Protein AF-A0A7W8JU38-F1 (afdb_monomer_lite)

pLDDT: mean 94.67, std 5.06, range [76.38, 98.62]

Structure (mmCIF, N/CA/C/O backbone):
data_AF-A0A7W8JU38-F1
#
_entry.id   AF-A0A7W8JU38-F1
#
loop_
_atom_site.group_PDB
_atom_site.id
_atom_site.type_symbol
_atom_site.label_atom_id
_atom_site.label_alt_id
_atom_site.label_comp_id
_atom_site.label_asym_id
_atom_site.label_entity_id
_atom_site.label_seq_id
_atom_site.pdbx_PDB_ins_code
_atom_site.Cartn_x
_atom_site.Cartn_y
_atom_site.Cartn_z
_atom_site.occupancy
_atom_site.B_iso_or_equiv
_atom_site.auth_seq_id
_atom_site.auth_comp_id
_atom_site.auth_asym_id
_atom_site.auth_atom_id
_atom_site.pdbx_PDB_model_num
ATOM 1 N N . MET A 1 1 ? -3.071 -15.477 10.139 1.00 76.38 1 MET A N 1
ATOM 2 C CA . MET A 1 1 ? -4.521 -15.586 9.848 1.00 76.38 1 MET A CA 1
ATOM 3 C C . MET A 1 1 ? -5.170 -14.209 9.765 1.00 76.38 1 MET A C 1
ATOM 5 O O . MET A 1 1 ? -5.905 -13.994 8.813 1.00 76.38 1 MET A O 1
ATOM 9 N N . ALA A 1 2 ? -4.852 -13.282 10.681 1.00 87.06 2 ALA A N 1
ATOM 10 C CA . ALA A 1 2 ? -5.235 -11.862 10.646 1.00 87.06 2 ALA A CA 1
ATOM 11 C C . ALA A 1 2 ? -5.245 -11.216 9.249 1.00 87.06 2 ALA A C 1
ATOM 13 O O . ALA A 1 2 ? -6.227 -10.594 8.856 1.00 87.06 2 ALA A O 1
ATOM 14 N N . HIS A 1 3 ? -4.135 -11.380 8.520 1.00 92.38 3 HIS A N 1
ATOM 15 C CA . HIS A 1 3 ? -3.880 -10.778 7.211 1.00 92.38 3 HIS A CA 1
ATOM 16 C C . HIS A 1 3 ? -4.927 -11.214 6.179 1.00 92.38 3 HIS A C 1
ATOM 18 O O . HIS A 1 3 ? -5.724 -10.409 5.707 1.00 92.38 3 HIS A O 1
ATOM 24 N N . GLU A 1 4 ? -5.025 -12.521 5.937 1.00 93.88 4 GLU A N 1
ATOM 25 C CA . GLU A 1 4 ? -5.992 -13.094 4.991 1.00 93.88 4 GLU A CA 1
ATOM 26 C C . GLU A 1 4 ? -7.451 -12.855 5.403 1.00 93.88 4 GLU A C 1
ATOM 28 O O . GLU A 1 4 ? -8.327 -12.642 4.563 1.00 93.88 4 GLU A O 1
ATOM 33 N N . LEU A 1 5 ? -7.736 -12.841 6.710 1.00 93.25 5 LEU A N 1
ATOM 34 C CA . LEU A 1 5 ? -9.074 -12.516 7.201 1.00 93.25 5 LEU A CA 1
ATOM 35 C C . LEU A 1 5 ? -9.441 -11.055 6.910 1.00 93.25 5 LEU A C 1
ATOM 37 O O . LEU A 1 5 ? -10.605 -10.758 6.629 1.00 93.25 5 LEU A O 1
ATOM 41 N N . HIS A 1 6 ? -8.470 -10.140 6.959 1.00 95.06 6 HIS A N 1
ATOM 42 C CA . HIS A 1 6 ? -8.690 -8.750 6.571 1.00 95.06 6 HIS A CA 1
ATOM 43 C C . HIS A 1 6 ? -9.029 -8.640 5.082 1.00 95.06 6 HIS A C 1
ATOM 45 O O . HIS A 1 6 ? -10.029 -8.000 4.747 1.00 95.06 6 HIS A O 1
ATOM 51 N N . HIS A 1 7 ? -8.311 -9.352 4.206 1.00 96.19 7 HIS A N 1
ATOM 52 C CA . HIS A 1 7 ? -8.663 -9.426 2.784 1.00 96.19 7 HIS A CA 1
ATOM 53 C C . HIS A 1 7 ? -10.093 -9.930 2.564 1.00 96.19 7 HIS A C 1
ATOM 55 O O . HIS A 1 7 ? -10.857 -9.303 1.827 1.00 96.19 7 HIS A O 1
ATOM 61 N N . ALA A 1 8 ? -10.499 -10.995 3.263 1.00 95.69 8 ALA A N 1
ATOM 62 C CA . ALA A 1 8 ? -11.861 -11.523 3.174 1.00 95.69 8 ALA A CA 1
ATOM 63 C C . ALA A 1 8 ? -12.928 -10.487 3.578 1.00 95.69 8 ALA A C 1
ATOM 65 O O . ALA A 1 8 ? -13.979 -10.395 2.942 1.00 95.69 8 ALA A O 1
ATOM 66 N N . ARG A 1 9 ? -12.66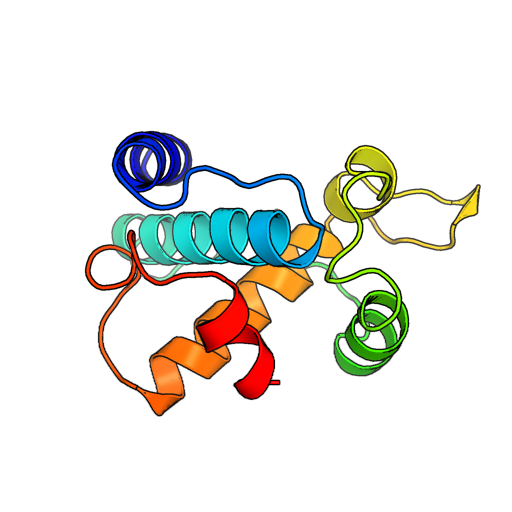1 -9.666 4.604 1.00 95.19 9 ARG A N 1
ATOM 67 C CA . ARG A 1 9 ? -13.556 -8.562 5.000 1.00 95.19 9 ARG A CA 1
ATOM 68 C C . ARG A 1 9 ? -13.587 -7.459 3.945 1.00 95.19 9 ARG A C 1
ATOM 70 O O . ARG A 1 9 ? -14.663 -6.999 3.571 1.00 95.19 9 ARG A O 1
ATOM 77 N N . ARG A 1 10 ? -12.424 -7.051 3.431 1.00 97.31 10 ARG A N 1
ATOM 78 C CA . ARG A 1 10 ? -12.307 -6.010 2.398 1.00 97.31 10 ARG A CA 1
ATOM 79 C C . ARG A 1 10 ? -13.018 -6.390 1.099 1.00 97.31 10 ARG A C 1
ATOM 81 O O . ARG A 1 10 ? -13.567 -5.508 0.435 1.00 97.31 10 ARG A O 1
ATOM 88 N N . TRP A 1 11 ? -13.103 -7.688 0.799 1.00 96.19 11 TRP A N 1
ATOM 89 C CA . TRP A 1 11 ? -13.847 -8.231 -0.341 1.00 96.19 11 TRP A CA 1
ATOM 90 C C . TRP A 1 11 ? -15.335 -7.845 -0.367 1.00 96.19 11 TRP A C 1
ATOM 92 O O . TRP A 1 11 ? -15.937 -7.816 -1.433 1.00 96.19 11 TRP A O 1
ATOM 102 N N . GLN A 1 12 ? -15.926 -7.502 0.783 1.00 95.06 12 GLN A N 1
ATOM 103 C CA . GLN A 1 12 ? -17.324 -7.059 0.881 1.00 95.06 12 GLN A CA 1
ATOM 104 C C . GLN A 1 12 ? -17.530 -5.572 0.530 1.00 95.06 12 GLN A C 1
ATOM 106 O O . GLN A 1 12 ? -18.661 -5.095 0.548 1.00 95.06 12 GLN A O 1
ATOM 111 N N . GLY A 1 13 ? -16.458 -4.826 0.238 1.00 94.62 13 GLY A N 1
ATOM 112 C CA . GLY A 1 13 ? -16.523 -3.424 -0.183 1.00 94.62 13 GLY A CA 1
ATOM 113 C C . GLY A 1 13 ? -15.715 -3.181 -1.459 1.00 94.62 13 GLY A C 1
ATOM 114 O O . GLY A 1 13 ? -16.104 -3.682 -2.508 1.00 94.62 13 GLY A O 1
ATOM 115 N N . PRO A 1 14 ? -14.602 -2.424 -1.406 1.00 95.56 14 PRO A N 1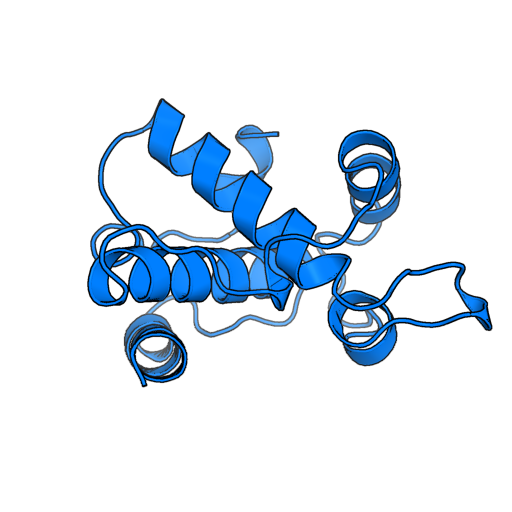
ATOM 116 C CA . PRO A 1 14 ? -13.819 -2.099 -2.601 1.00 95.56 14 PRO A CA 1
ATOM 117 C C . PRO A 1 14 ? -13.097 -3.308 -3.219 1.00 95.56 14 PRO A C 1
ATOM 119 O O . PRO A 1 14 ? -12.592 -3.205 -4.332 1.00 95.56 14 PRO A O 1
ATOM 122 N N . GLY A 1 15 ? -13.037 -4.448 -2.524 1.00 96.25 15 GLY A N 1
ATOM 123 C CA . GLY A 1 15 ? -12.280 -5.605 -2.989 1.00 96.25 15 GLY A CA 1
ATOM 124 C C . GLY A 1 15 ? -10.779 -5.479 -2.731 1.00 96.25 15 GLY A C 1
ATOM 125 O O . GLY A 1 15 ? -10.295 -4.483 -2.190 1.00 96.25 15 GLY A O 1
ATOM 126 N N . TYR A 1 16 ? -10.037 -6.523 -3.104 1.00 96.06 16 TYR A N 1
ATOM 127 C CA . TYR A 1 16 ? -8.571 -6.514 -3.044 1.00 96.06 16 TYR A CA 1
ATOM 128 C C . TYR A 1 16 ? -7.956 -5.506 -4.027 1.00 96.06 16 TYR A C 1
ATOM 130 O O . TYR A 1 16 ? -6.941 -4.886 -3.716 1.00 96.06 16 TYR A O 1
ATOM 138 N N . GLY A 1 17 ? -8.620 -5.277 -5.160 1.00 95.25 17 GLY A N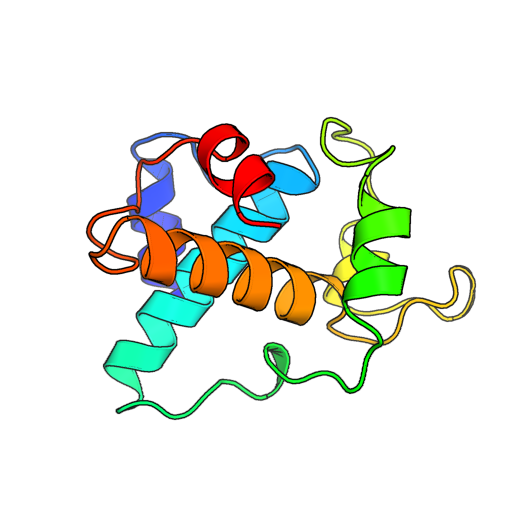 1
ATOM 139 C CA . GLY A 1 17 ? -8.192 -4.319 -6.172 1.00 95.25 17 GLY A CA 1
ATOM 140 C C . GLY A 1 17 ? -7.495 -4.946 -7.368 1.00 95.25 17 GLY A C 1
ATOM 141 O O . GLY A 1 17 ? -7.137 -6.123 -7.365 1.00 95.25 17 GLY A O 1
ATOM 142 N N . GLN A 1 18 ? -7.336 -4.132 -8.402 1.00 96.12 18 GLN A N 1
ATOM 143 C CA . GLN A 1 18 ? -6.656 -4.459 -9.648 1.00 96.12 18 GLN A CA 1
ATOM 144 C C . GLN A 1 18 ? -5.526 -3.482 -9.951 1.00 96.12 18 GLN A C 1
ATOM 146 O O . GLN A 1 18 ? -4.570 -3.877 -10.609 1.00 96.12 18 GLN A O 1
ATOM 151 N N . THR A 1 19 ? -5.612 -2.225 -9.510 1.00 98.44 19 THR A N 1
ATOM 152 C CA . THR A 1 19 ? -4.545 -1.245 -9.741 1.00 98.44 19 THR A CA 1
ATOM 153 C C . THR A 1 19 ? -3.431 -1.368 -8.707 1.00 98.44 19 THR A C 1
ATOM 155 O O . THR A 1 19 ? -3.642 -1.906 -7.617 1.00 98.44 19 THR A O 1
ATOM 158 N N . LEU A 1 20 ? -2.235 -0.852 -9.016 1.00 98.50 20 LEU A N 1
ATOM 159 C CA . LEU A 1 20 ? -1.115 -0.899 -8.071 1.00 98.50 20 LEU A CA 1
ATOM 160 C C . LEU A 1 20 ? -1.486 -0.232 -6.739 1.00 98.50 20 LEU A C 1
ATOM 162 O O . LEU A 1 20 ? -1.196 -0.782 -5.680 1.00 98.50 20 LEU A O 1
ATOM 166 N N . LEU A 1 21 ? -2.160 0.923 -6.776 1.00 98.62 21 LEU A N 1
ATOM 167 C CA . LEU A 1 21 ? -2.585 1.625 -5.566 1.00 98.62 21 LEU A CA 1
ATOM 168 C C . LEU A 1 21 ? -3.553 0.785 -4.727 1.00 98.62 21 LEU A C 1
ATOM 170 O O . LEU A 1 21 ? -3.422 0.736 -3.505 1.00 98.62 21 LEU A O 1
ATOM 174 N N . GLU A 1 22 ? -4.522 0.124 -5.360 1.00 98.56 22 GLU A N 1
ATOM 175 C CA . GLU A 1 22 ? -5.486 -0.698 -4.632 1.00 98.56 22 GLU A CA 1
ATOM 176 C C . GLU A 1 22 ? -4.818 -1.891 -3.953 1.00 98.56 22 GLU A C 1
ATOM 178 O O . GLU A 1 22 ? -5.104 -2.150 -2.783 1.00 98.56 22 GLU A O 1
ATOM 183 N N . VAL A 1 23 ? -3.887 -2.554 -4.643 1.00 98.31 23 VAL A N 1
ATOM 184 C CA . VAL A 1 23 ? -3.126 -3.677 -4.088 1.00 98.31 23 VAL A CA 1
ATOM 185 C C . VAL A 1 23 ? -2.240 -3.213 -2.926 1.00 98.31 23 VAL A C 1
ATOM 187 O O . VAL A 1 23 ? -2.285 -3.816 -1.855 1.00 98.31 23 VAL A O 1
ATOM 190 N N . LEU A 1 24 ? -1.502 -2.104 -3.079 1.00 98.50 24 LEU A N 1
ATOM 191 C CA . LEU A 1 24 ? -0.690 -1.517 -2.001 1.00 98.50 24 LEU A CA 1
ATOM 192 C C . LEU A 1 24 ? -1.530 -1.228 -0.747 1.00 98.50 24 LEU A C 1
ATOM 194 O O . LEU A 1 24 ? -1.117 -1.546 0.367 1.00 98.50 24 LEU A O 1
ATOM 198 N N . VAL A 1 25 ? -2.720 -0.645 -0.921 1.00 98.50 25 VAL A N 1
ATOM 199 C CA . VAL A 1 25 ? -3.629 -0.334 0.191 1.00 98.50 25 VAL A CA 1
ATOM 200 C C . VAL A 1 25 ? -4.203 -1.602 0.820 1.00 98.50 25 VAL A C 1
ATOM 202 O O . VAL A 1 25 ? -4.299 -1.684 2.044 1.00 98.50 25 VAL A O 1
ATOM 205 N N . SER A 1 26 ? -4.591 -2.588 0.012 1.00 98.31 26 SER A N 1
ATOM 206 C CA . SER A 1 26 ? -5.133 -3.856 0.505 1.00 98.31 26 SER A CA 1
ATOM 207 C C . SER A 1 26 ? -4.114 -4.615 1.347 1.00 98.31 26 SER A C 1
ATOM 209 O O . SER A 1 26 ? -4.453 -5.056 2.445 1.00 98.31 26 SER A O 1
ATOM 211 N N . GLU A 1 27 ? -2.871 -4.715 0.876 1.00 97.88 27 GLU A N 1
ATOM 212 C CA . GLU A 1 27 ? -1.782 -5.348 1.622 1.00 97.88 27 GLU A CA 1
ATOM 213 C C . GLU A 1 27 ? -1.406 -4.550 2.873 1.00 97.88 27 GLU A C 1
ATOM 215 O O . GLU A 1 27 ? -1.341 -5.110 3.967 1.00 97.88 27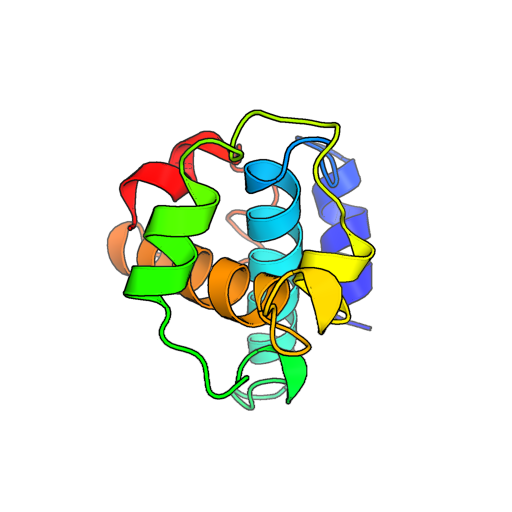 GLU A O 1
ATOM 220 N N . GLY A 1 28 ? -1.273 -3.225 2.757 1.00 97.62 28 GLY A N 1
ATOM 221 C CA . GLY A 1 28 ? -0.939 -2.364 3.891 1.00 97.62 28 GLY A CA 1
ATOM 222 C C . GLY A 1 28 ? -1.979 -2.411 5.015 1.00 97.62 28 GLY A C 1
ATOM 223 O O . GLY A 1 28 ? -1.623 -2.464 6.194 1.00 97.62 28 GLY A O 1
ATOM 224 N N . LEU A 1 29 ? -3.275 -2.439 4.684 1.00 97.56 29 LEU A N 1
ATOM 225 C CA . LEU A 1 29 ? -4.338 -2.585 5.683 1.00 97.56 29 LEU A CA 1
ATOM 226 C C . LEU A 1 29 ? -4.311 -3.971 6.336 1.00 97.56 29 LEU A C 1
ATOM 228 O O . LEU A 1 29 ? -4.484 -4.067 7.552 1.00 97.56 29 LEU A O 1
ATOM 232 N N . ALA A 1 30 ? -4.068 -5.029 5.564 1.00 96.69 30 ALA A N 1
ATOM 233 C CA . ALA A 1 30 ? -3.958 -6.379 6.101 1.00 96.69 30 ALA A CA 1
ATOM 234 C C . ALA A 1 30 ? -2.750 -6.522 7.048 1.00 96.69 30 ALA A C 1
ATOM 236 O O . ALA A 1 30 ? -2.903 -7.067 8.144 1.00 96.69 30 ALA A O 1
ATOM 237 N N . GLN A 1 31 ? -1.609 -5.911 6.708 1.00 95.88 31 GLN A N 1
ATOM 238 C CA . GLN A 1 31 ? -0.421 -5.825 7.568 1.00 95.88 31 GLN A CA 1
ATOM 239 C C . GLN A 1 31 ? -0.692 -5.051 8.862 1.00 95.88 31 GLN A C 1
ATOM 241 O O . GLN A 1 31 ? -0.286 -5.487 9.937 1.00 95.88 31 GLN A O 1
ATOM 246 N N . MET A 1 32 ? -1.405 -3.922 8.791 1.00 94.25 32 MET A N 1
ATOM 247 C CA . MET A 1 32 ? -1.797 -3.161 9.983 1.00 94.25 32 MET A CA 1
ATOM 248 C C . MET A 1 32 ? -2.771 -3.946 10.874 1.00 94.25 32 MET A C 1
ATOM 250 O O . MET A 1 32 ? -2.664 -3.888 12.094 1.00 94.25 32 MET A O 1
ATOM 254 N N . ASN A 1 33 ? -3.699 -4.714 10.292 1.00 93.50 33 ASN A N 1
ATOM 255 C CA . ASN A 1 33 ? -4.586 -5.590 11.064 1.00 93.50 33 ASN A CA 1
ATOM 256 C C . ASN A 1 33 ? -3.807 -6.731 11.737 1.00 93.50 33 ASN A C 1
ATOM 258 O O . ASN A 1 33 ? -4.084 -7.102 12.874 1.00 93.50 33 ASN A O 1
ATOM 262 N N . GLU A 1 34 ? -2.822 -7.292 11.039 1.00 93.44 34 GLU A N 1
ATOM 263 C CA . GLU A 1 34 ? -1.940 -8.314 11.591 1.00 93.44 34 GLU A CA 1
ATOM 264 C C . GLU A 1 34 ? -1.050 -7.780 12.719 1.00 93.44 34 GLU A C 1
ATOM 266 O O . GLU A 1 34 ? -0.830 -8.486 13.703 1.00 93.44 34 GLU A O 1
ATOM 271 N N . LEU A 1 35 ? -0.576 -6.539 12.607 1.00 90.31 35 LEU A N 1
ATOM 272 C CA . LEU A 1 35 ? 0.224 -5.875 13.632 1.00 90.31 35 LEU A CA 1
ATOM 273 C C . LEU A 1 35 ? -0.507 -5.823 14.982 1.00 90.31 35 LEU A C 1
ATOM 275 O O . LEU A 1 35 ? 0.094 -6.132 16.015 1.00 90.31 35 LEU A O 1
ATOM 279 N N . ASP A 1 36 ? -1.799 -5.483 14.961 1.00 83.56 36 ASP A N 1
ATOM 280 C CA . ASP A 1 36 ? -2.649 -5.435 16.154 1.00 83.56 36 ASP A CA 1
ATOM 281 C C . ASP A 1 36 ? -2.754 -6.825 16.815 1.00 83.56 36 ASP A C 1
ATOM 283 O O . ASP A 1 36 ? -2.587 -6.954 18.030 1.00 83.56 36 ASP A O 1
ATOM 287 N N . GLU A 1 37 ? -2.945 -7.891 16.026 1.00 82.25 37 GLU A N 1
ATOM 288 C CA . GLU A 1 37 ? -3.004 -9.274 16.534 1.00 82.25 37 GLU A CA 1
ATOM 289 C C . GLU A 1 37 ? -1.646 -9.789 17.044 1.00 82.25 37 GLU A C 1
ATOM 291 O O . GLU A 1 37 ? -1.595 -10.632 17.942 1.00 82.25 37 GLU A O 1
ATOM 296 N N . ARG A 1 38 ? -0.536 -9.271 16.507 1.00 83.12 38 ARG A N 1
ATOM 297 C CA . ARG A 1 38 ? 0.837 -9.618 16.914 1.00 83.12 38 ARG A CA 1
ATOM 298 C C . ARG A 1 38 ? 1.353 -8.806 18.106 1.00 83.12 38 ARG A C 1
ATOM 300 O O . ARG A 1 38 ? 2.536 -8.897 18.431 1.00 83.12 38 ARG A O 1
ATOM 307 N N . GLY A 1 39 ? 0.510 -7.994 18.745 1.00 83.69 39 GLY A N 1
ATOM 308 C CA . GLY A 1 39 ? 0.923 -7.153 19.870 1.00 83.69 39 GLY A CA 1
ATOM 309 C C . GLY A 1 39 ? 1.960 -6.095 19.480 1.00 83.69 39 GLY A C 1
ATOM 310 O O . GLY A 1 39 ? 2.856 -5.793 20.267 1.00 83.69 39 GLY A O 1
ATOM 311 N N . GLY A 1 40 ? 1.875 -5.560 18.258 1.00 82.31 40 GLY A N 1
ATOM 312 C CA . GLY A 1 40 ? 2.762 -4.500 17.771 1.00 82.31 40 GLY A CA 1
ATOM 313 C C . GLY A 1 40 ? 4.057 -4.983 17.111 1.00 82.31 40 GLY A C 1
ATOM 314 O O . GLY A 1 40 ? 4.903 -4.158 16.766 1.00 82.31 40 GLY A O 1
ATOM 315 N N . GLN A 1 41 ? 4.233 -6.291 16.897 1.00 83.31 41 GLN A N 1
ATOM 316 C CA . GLN A 1 41 ? 5.364 -6.809 16.124 1.00 83.31 41 GLN A CA 1
ATOM 317 C C . GLN A 1 41 ? 5.068 -6.798 14.626 1.00 83.31 41 GLN A C 1
ATOM 319 O O . GLN A 1 41 ? 4.162 -7.485 14.148 1.00 83.31 41 GLN A O 1
ATOM 324 N N . LEU A 1 42 ? 5.870 -6.039 13.884 1.00 79.44 42 LEU A N 1
ATOM 325 C CA . LEU A 1 42 ? 5.756 -5.956 12.435 1.00 79.44 42 LEU A CA 1
ATOM 326 C C . LEU A 1 42 ? 6.157 -7.272 11.761 1.00 79.44 42 LEU A C 1
ATOM 328 O O . LEU A 1 42 ? 7.159 -7.880 12.148 1.00 79.44 42 LEU A O 1
ATOM 332 N N . PRO A 1 43 ? 5.414 -7.711 10.732 1.00 79.81 43 PRO A N 1
ATOM 333 C CA . PRO A 1 43 ? 5.833 -8.853 9.945 1.00 79.81 43 PRO A CA 1
ATOM 334 C C . PRO A 1 43 ? 7.109 -8.508 9.151 1.00 79.81 43 PRO A C 1
ATOM 336 O O . PRO A 1 43 ? 7.237 -7.379 8.671 1.00 79.81 43 PRO A O 1
ATOM 339 N N . PRO A 1 44 ? 8.037 -9.464 8.936 1.00 80.31 44 PRO A N 1
ATOM 340 C CA . PRO A 1 44 ? 9.298 -9.204 8.230 1.00 80.31 44 PRO A CA 1
ATOM 341 C C . PRO A 1 44 ? 9.134 -8.585 6.833 1.00 80.31 44 PRO A C 1
ATOM 343 O O . PRO A 1 44 ? 9.963 -7.788 6.408 1.00 80.31 44 PRO A O 1
ATOM 346 N N . TYR A 1 45 ? 8.043 -8.906 6.130 1.00 83.00 45 TYR A N 1
ATOM 347 C CA . TYR A 1 45 ? 7.743 -8.354 4.805 1.00 83.00 45 TYR A CA 1
ATOM 348 C C . TYR A 1 45 ? 7.248 -6.905 4.815 1.00 83.00 45 TYR A C 1
ATOM 350 O O . TYR A 1 45 ? 7.199 -6.289 3.761 1.00 83.00 45 TYR A O 1
ATOM 358 N N . ALA A 1 46 ? 6.929 -6.327 5.975 1.00 78.62 46 ALA A N 1
ATOM 359 C CA . ALA A 1 46 ? 6.655 -4.893 6.102 1.00 78.62 46 ALA A CA 1
ATOM 360 C C . ALA A 1 46 ? 7.929 -4.043 6.272 1.00 78.62 46 ALA A C 1
ATOM 362 O O . ALA A 1 46 ? 7.833 -2.825 6.387 1.00 78.62 46 ALA A O 1
ATOM 363 N N . GLN A 1 47 ? 9.105 -4.676 6.372 1.00 83.50 47 GLN A N 1
ATOM 364 C CA . GLN A 1 47 ? 10.348 -4.042 6.824 1.00 83.50 47 GLN A CA 1
ATOM 365 C C . GLN A 1 47 ? 11.520 -4.274 5.862 1.00 83.50 47 GLN A C 1
ATOM 367 O O . GLN A 1 47 ? 12.663 -4.421 6.292 1.00 83.50 47 GLN A O 1
ATOM 372 N N . ALA A 1 48 ? 11.254 -4.347 4.556 1.00 87.12 48 ALA A N 1
ATOM 373 C CA . ALA A 1 48 ? 12.337 -4.387 3.575 1.00 87.12 48 ALA A CA 1
ATOM 374 C C . ALA A 1 48 ? 13.221 -3.135 3.692 1.00 87.12 48 ALA A C 1
ATOM 376 O O . ALA A 1 48 ? 12.700 -2.028 3.824 1.00 87.12 48 ALA A O 1
ATOM 377 N N . ASP A 1 49 ? 14.538 -3.316 3.596 1.00 89.88 49 ASP A N 1
ATOM 378 C CA . ASP A 1 49 ? 15.503 -2.218 3.536 1.00 89.88 49 ASP A CA 1
ATOM 379 C C . ASP A 1 49 ? 15.468 -1.585 2.136 1.00 89.88 49 ASP A C 1
ATOM 381 O O . ASP A 1 49 ? 16.120 -2.051 1.197 1.00 89.88 49 ASP A O 1
ATOM 385 N N . VAL A 1 50 ? 14.587 -0.596 1.964 1.00 92.56 50 VAL A N 1
ATOM 386 C CA . VAL A 1 50 ? 14.334 0.108 0.700 1.00 92.56 50 VAL A CA 1
ATOM 387 C C . VAL A 1 50 ? 14.160 1.605 0.946 1.00 92.56 50 VAL A C 1
ATOM 389 O O . VAL A 1 50 ? 13.605 2.021 1.962 1.00 92.56 50 VAL A O 1
ATOM 392 N N . ASP A 1 51 ? 14.576 2.426 -0.018 1.00 96.38 51 ASP A N 1
ATOM 393 C CA . ASP A 1 51 ? 14.246 3.853 -0.029 1.00 96.38 51 ASP A CA 1
ATOM 394 C C . ASP A 1 51 ? 12.779 4.034 -0.441 1.00 96.38 51 ASP A C 1
ATOM 396 O O . ASP A 1 51 ? 12.419 3.935 -1.618 1.00 96.38 51 ASP A O 1
ATOM 400 N N . LEU A 1 52 ? 11.923 4.274 0.552 1.00 97.00 52 LEU A N 1
ATOM 401 C CA . LEU A 1 52 ? 10.483 4.408 0.358 1.00 97.00 52 LEU A CA 1
ATOM 402 C C . LEU A 1 52 ? 10.104 5.634 -0.483 1.00 97.00 52 LEU A C 1
ATOM 404 O O . LEU A 1 52 ? 9.140 5.556 -1.240 1.00 97.00 52 LEU A O 1
ATOM 408 N N . GLU A 1 53 ? 10.847 6.740 -0.403 1.00 97.94 53 GLU A N 1
ATOM 409 C CA . GLU A 1 53 ? 10.533 7.956 -1.167 1.00 97.94 53 GLU A CA 1
ATOM 410 C C . GLU A 1 53 ? 10.890 7.786 -2.650 1.00 97.94 53 GLU A C 1
ATOM 412 O O . GLU A 1 53 ? 10.103 8.130 -3.544 1.00 97.94 53 GLU A O 1
ATOM 417 N N . ALA A 1 54 ? 12.041 7.168 -2.934 1.00 97.50 54 ALA A N 1
ATOM 418 C CA . ALA A 1 54 ? 12.405 6.790 -4.297 1.00 97.50 54 ALA A CA 1
ATOM 419 C C . ALA A 1 54 ? 11.419 5.758 -4.875 1.00 97.50 54 ALA A C 1
ATOM 421 O O . ALA A 1 54 ? 10.994 5.864 -6.032 1.00 97.50 54 ALA A O 1
ATOM 422 N N . LEU A 1 55 ? 11.010 4.779 -4.063 1.00 97.69 55 LEU A N 1
ATOM 423 C CA . LEU A 1 55 ? 10.071 3.739 -4.466 1.00 97.69 55 LEU A CA 1
ATOM 424 C C . LEU A 1 55 ? 8.661 4.294 -4.726 1.00 97.69 55 LEU A C 1
ATOM 426 O O . LEU A 1 55 ? 8.033 3.906 -5.713 1.00 97.69 55 LEU A O 1
ATOM 430 N N . TRP A 1 56 ? 8.187 5.243 -3.912 1.00 98.12 56 TRP A N 1
ATOM 431 C CA . TRP A 1 56 ? 6.925 5.943 -4.157 1.00 98.12 56 TRP A CA 1
ATOM 432 C C . TRP A 1 56 ? 6.960 6.742 -5.456 1.00 98.12 56 TRP A C 1
ATOM 434 O O . TRP A 1 56 ? 6.062 6.610 -6.286 1.00 98.12 56 TRP A O 1
ATOM 444 N N . THR A 1 57 ? 8.036 7.500 -5.688 1.00 98.19 57 THR A N 1
ATOM 445 C CA . THR A 1 57 ? 8.228 8.262 -6.933 1.00 98.19 57 THR A CA 1
ATOM 446 C C . THR A 1 57 ? 8.144 7.353 -8.161 1.00 98.19 57 THR A C 1
ATOM 448 O O . THR A 1 57 ? 7.536 7.704 -9.172 1.00 98.19 57 THR A O 1
ATOM 451 N N . ARG A 1 58 ? 8.702 6.144 -8.057 1.00 97.44 58 ARG A N 1
ATOM 452 C CA . ARG A 1 58 ? 8.615 5.115 -9.094 1.00 97.44 58 ARG A CA 1
ATOM 453 C C . ARG A 1 58 ? 7.208 4.519 -9.242 1.00 97.44 58 ARG A C 1
ATOM 455 O O . ARG A 1 58 ? 6.830 4.151 -10.354 1.00 97.44 58 ARG A O 1
ATOM 462 N N . ALA A 1 59 ? 6.446 4.404 -8.156 1.00 97.88 59 ALA A N 1
ATOM 463 C CA . ALA A 1 59 ? 5.081 3.879 -8.164 1.00 97.88 59 ALA A CA 1
ATOM 464 C C . ALA A 1 59 ? 4.063 4.868 -8.759 1.00 97.88 59 ALA A C 1
ATOM 466 O O . ALA A 1 59 ? 3.117 4.423 -9.406 1.00 97.88 59 ALA A O 1
ATOM 467 N N . LEU A 1 60 ? 4.267 6.184 -8.595 1.00 98.00 60 LEU A N 1
ATOM 468 C CA . LEU A 1 60 ? 3.361 7.254 -9.051 1.00 98.00 60 LEU A CA 1
ATOM 469 C C . LEU A 1 60 ? 2.767 7.055 -10.462 1.00 98.00 60 LEU A C 1
ATOM 471 O O . LEU A 1 60 ? 1.542 7.057 -10.580 1.00 98.00 60 LEU A O 1
ATOM 475 N N . PRO A 1 61 ? 3.560 6.841 -11.534 1.00 97.69 61 PRO A N 1
ATOM 476 C CA . PRO A 1 61 ? 3.015 6.672 -12.887 1.00 97.69 61 PRO A CA 1
ATOM 477 C C . PRO A 1 61 ? 2.257 5.349 -13.102 1.00 97.69 61 PRO A C 1
ATOM 479 O O . PRO A 1 61 ? 1.699 5.129 -14.177 1.00 97.69 61 PRO A O 1
ATOM 482 N N . LEU A 1 62 ? 2.271 4.445 -12.121 1.00 97.94 62 LEU A N 1
ATOM 483 C CA . LEU A 1 62 ? 1.668 3.115 -12.190 1.00 97.94 62 LEU A CA 1
ATOM 484 C C . LEU A 1 62 ? 0.473 2.948 -11.245 1.00 97.94 62 LEU A C 1
ATOM 486 O O . LEU A 1 62 ? -0.176 1.908 -11.303 1.00 97.94 62 LEU A O 1
ATOM 490 N N . LEU A 1 63 ? 0.175 3.929 -10.386 1.00 98.12 63 LEU A N 1
ATOM 491 C CA . LEU A 1 63 ? -0.824 3.789 -9.319 1.00 98.12 63 LEU A CA 1
ATOM 492 C C . LEU A 1 63 ? -2.198 3.342 -9.830 1.00 98.12 63 LEU A C 1
ATOM 494 O O . LEU A 1 63 ? -2.792 2.445 -9.237 1.00 98.12 63 LEU A O 1
ATOM 498 N N . ASP A 1 64 ? -2.645 3.892 -10.959 1.00 97.88 64 ASP A N 1
ATOM 499 C CA . ASP A 1 64 ? -3.946 3.579 -11.566 1.00 97.88 64 ASP A CA 1
ATOM 500 C C . ASP A 1 64 ? -3.880 2.437 -12.597 1.00 97.88 64 ASP A C 1
ATOM 502 O O . ASP A 1 64 ? -4.874 2.114 -13.247 1.00 97.88 64 ASP A O 1
ATOM 506 N N . ARG A 1 65 ? -2.710 1.807 -12.778 1.00 97.88 65 ARG A N 1
ATOM 507 C CA . ARG A 1 65 ? -2.511 0.745 -13.771 1.00 97.88 65 ARG A CA 1
ATOM 508 C C . ARG A 1 65 ? -2.818 -0.632 -13.204 1.00 97.88 65 ARG A C 1
ATOM 510 O O . ARG A 1 65 ? -2.279 -1.031 -12.169 1.00 97.88 65 ARG A O 1
ATOM 51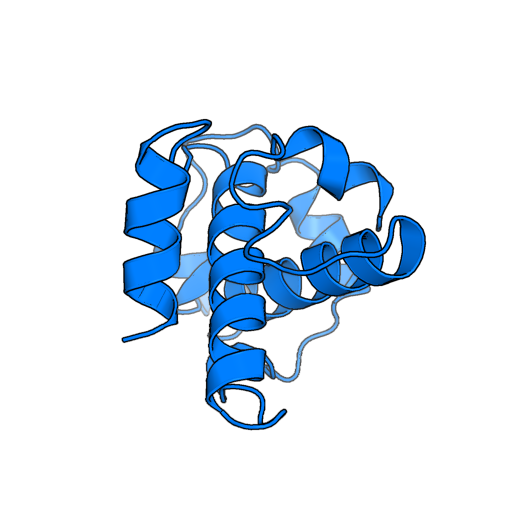7 N N . SER A 1 66 ? -3.616 -1.396 -13.944 1.00 96.75 66 SER A N 1
ATOM 518 C CA . SER A 1 66 ? -3.939 -2.791 -13.629 1.00 96.75 66 SER A CA 1
ATOM 519 C C . SER A 1 66 ? -2.971 -3.815 -14.224 1.00 96.75 66 SER A C 1
ATOM 521 O O . SER A 1 66 ? -3.026 -4.986 -13.876 1.00 96.75 66 SER A O 1
ATOM 523 N N . ASP A 1 67 ? -2.085 -3.394 -15.124 1.00 95.50 67 ASP A N 1
ATOM 524 C CA . ASP A 1 67 ? -1.050 -4.230 -15.743 1.00 95.50 67 ASP A CA 1
ATOM 525 C C . ASP A 1 67 ? 0.319 -4.069 -15.058 1.00 95.50 67 ASP A C 1
ATOM 527 O O . ASP A 1 67 ? 1.374 -4.323 -15.644 1.00 95.50 67 ASP A O 1
ATOM 531 N N . HIS A 1 68 ? 0.310 -3.630 -13.798 1.00 94.00 68 HIS A N 1
ATOM 532 C CA . HIS A 1 68 ? 1.500 -3.631 -12.964 1.00 94.00 68 HIS A CA 1
ATOM 533 C C . HIS A 1 68 ? 1.945 -5.076 -12.688 1.00 94.00 68 HIS A C 1
ATOM 535 O O . HIS A 1 68 ? 1.139 -5.990 -12.527 1.00 94.00 68 HIS A O 1
ATOM 541 N N . ARG A 1 69 ? 3.257 -5.293 -12.607 1.00 95.00 69 ARG A N 1
ATOM 542 C CA . ARG A 1 69 ? 3.826 -6.613 -12.319 1.00 95.00 69 ARG A CA 1
ATOM 543 C C . ARG A 1 69 ? 3.802 -6.894 -10.824 1.00 95.00 69 ARG A C 1
ATOM 545 O O . ARG A 1 69 ? 4.754 -6.544 -10.125 1.00 95.00 69 ARG A O 1
ATOM 552 N N . PHE A 1 70 ? 2.725 -7.510 -10.348 1.00 95.50 70 PHE A N 1
ATOM 553 C CA . PHE A 1 70 ? 2.555 -7.868 -8.940 1.00 95.50 70 PHE A CA 1
ATOM 554 C C . PHE A 1 70 ? 3.786 -8.600 -8.384 1.00 95.50 70 PHE A C 1
ATOM 556 O O . PHE A 1 70 ? 4.375 -8.179 -7.392 1.00 95.50 70 PHE A O 1
ATOM 563 N N . GLU A 1 71 ? 4.259 -9.637 -9.071 1.00 96.31 71 GLU A N 1
ATOM 564 C CA . GLU A 1 71 ? 5.383 -10.455 -8.616 1.00 96.31 71 GLU A CA 1
ATOM 565 C C . GLU A 1 71 ? 6.652 -9.616 -8.437 1.00 96.31 71 GLU A C 1
ATOM 567 O O . GLU A 1 71 ? 7.370 -9.771 -7.453 1.00 96.31 71 GLU A O 1
ATOM 572 N N . ALA A 1 72 ? 6.897 -8.667 -9.343 1.00 96.88 72 ALA A N 1
ATOM 573 C CA . ALA A 1 72 ? 8.067 -7.802 -9.268 1.00 96.88 72 ALA A CA 1
ATOM 574 C C . ALA A 1 72 ? 8.017 -6.873 -8.047 1.00 96.88 72 ALA A C 1
ATOM 576 O O . ALA A 1 72 ? 9.019 -6.719 -7.352 1.00 96.88 72 ALA A O 1
ATOM 577 N N . TRP A 1 73 ? 6.853 -6.282 -7.764 1.00 97.38 73 TRP A N 1
ATOM 578 C CA . TRP A 1 73 ? 6.668 -5.385 -6.623 1.00 97.38 73 TRP A CA 1
ATOM 579 C C . TRP A 1 73 ? 6.705 -6.129 -5.287 1.00 97.38 73 TRP A C 1
ATOM 581 O O . TRP A 1 73 ? 7.371 -5.685 -4.352 1.00 97.38 73 TRP A O 1
ATOM 591 N N . PHE A 1 74 ? 6.014 -7.262 -5.182 1.00 96.69 74 PHE A N 1
ATOM 592 C CA . PHE A 1 74 ? 5.775 -7.925 -3.900 1.00 96.69 74 PHE A CA 1
ATOM 593 C C . PHE A 1 74 ? 6.783 -9.044 -3.603 1.00 96.69 74 PHE A C 1
ATOM 595 O O . PHE A 1 74 ? 7.192 -9.205 -2.450 1.00 96.69 74 PHE A O 1
ATOM 602 N N . TYR A 1 75 ? 7.274 -9.762 -4.618 1.00 95.94 75 TYR A N 1
ATOM 603 C CA . TYR A 1 75 ? 8.285 -10.821 -4.462 1.00 95.94 75 TYR A CA 1
ATOM 604 C C . TYR A 1 75 ? 9.702 -10.382 -4.851 1.00 95.94 75 TYR A C 1
ATOM 606 O O . TYR A 1 75 ? 10.668 -11.024 -4.435 1.00 95.94 75 TYR A O 1
ATOM 614 N N . GLY A 1 76 ? 9.836 -9.243 -5.532 1.00 96.06 76 GLY A N 1
ATOM 615 C CA . GLY A 1 76 ? 11.109 -8.687 -5.988 1.00 96.06 76 GLY A CA 1
ATOM 616 C C . GLY A 1 76 ? 11.440 -9.081 -7.426 1.00 96.06 76 GLY A C 1
ATOM 617 O O . GLY A 1 76 ? 10.926 -10.057 -7.970 1.00 96.06 76 GLY A O 1
ATOM 618 N N . SE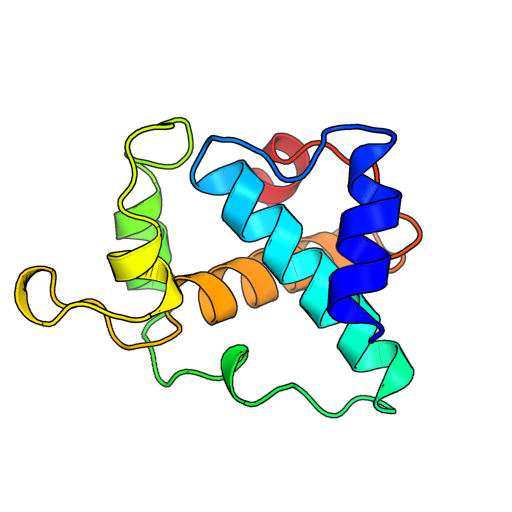R A 1 77 ? 12.308 -8.299 -8.063 1.00 97.00 77 SER A N 1
ATOM 619 C CA . SER A 1 77 ? 12.765 -8.526 -9.433 1.00 97.00 77 SER A CA 1
ATOM 620 C C . SER A 1 77 ? 14.090 -7.813 -9.677 1.00 97.00 77 SER A C 1
ATOM 622 O O . SER A 1 77 ? 14.133 -6.584 -9.740 1.00 97.00 77 SER A O 1
ATOM 624 N N . GLU A 1 78 ? 15.159 -8.577 -9.902 1.00 95.19 78 GLU A N 1
ATOM 625 C CA . GLU A 1 78 ? 16.469 -8.025 -10.273 1.00 95.19 78 GLU A CA 1
ATOM 626 C C . GLU A 1 78 ? 16.407 -7.257 -11.598 1.00 95.19 78 GLU A C 1
ATOM 628 O O . GLU A 1 78 ? 16.915 -6.143 -11.684 1.00 95.19 78 GLU A O 1
ATOM 633 N N . ALA A 1 79 ? 15.698 -7.794 -12.600 1.00 95.25 79 ALA A N 1
ATOM 634 C CA . ALA A 1 79 ? 15.517 -7.152 -13.907 1.00 95.25 79 ALA A CA 1
ATOM 635 C C . ALA A 1 79 ? 14.837 -5.776 -13.817 1.00 95.25 79 ALA A C 1
ATOM 637 O O . ALA A 1 79 ? 15.033 -4.924 -14.679 1.00 95.25 79 ALA A O 1
ATOM 638 N N . ASP A 1 80 ? 14.065 -5.557 -12.752 1.00 93.62 80 ASP A N 1
ATOM 639 C CA . ASP A 1 80 ? 13.385 -4.291 -12.505 1.00 93.62 80 ASP A CA 1
ATOM 640 C C . ASP A 1 80 ? 14.100 -3.461 -11.437 1.00 93.62 80 ASP A C 1
ATOM 642 O O . ASP A 1 80 ? 13.635 -2.372 -11.118 1.00 93.62 80 ASP A O 1
ATOM 646 N N . GLY A 1 81 ? 15.173 -3.954 -10.817 1.00 95.06 81 GLY A N 1
ATOM 647 C CA . GLY A 1 81 ? 15.767 -3.315 -9.643 1.00 95.06 81 GLY A CA 1
ATOM 648 C C . GLY A 1 81 ? 14.760 -3.119 -8.503 1.00 95.06 81 GLY A C 1
ATOM 649 O O . GLY A 1 81 ? 14.718 -2.049 -7.901 1.00 95.06 81 GLY A O 1
ATOM 650 N N . LEU A 1 82 ? 13.885 -4.101 -8.268 1.00 96.50 82 LEU A N 1
ATOM 651 C CA . LEU A 1 82 ? 12.949 -4.118 -7.144 1.00 96.50 82 LEU A CA 1
ATOM 652 C C . LEU A 1 82 ? 13.418 -5.130 -6.105 1.00 96.50 82 LEU A C 1
ATOM 654 O O . LEU A 1 82 ? 13.435 -6.337 -6.356 1.00 96.50 82 LEU A O 1
ATOM 658 N N . THR A 1 83 ? 13.765 -4.642 -4.918 1.00 96.38 83 THR A N 1
ATOM 659 C CA . THR A 1 83 ? 14.045 -5.499 -3.764 1.00 96.38 83 THR A CA 1
ATOM 660 C C . THR A 1 83 ? 12.788 -6.274 -3.385 1.00 96.38 83 THR A C 1
ATOM 662 O O . THR A 1 83 ? 11.664 -5.772 -3.483 1.00 96.38 83 THR A O 1
ATOM 665 N N . ARG A 1 84 ? 12.965 -7.510 -2.921 1.00 95.94 84 ARG A N 1
ATOM 666 C CA . ARG A 1 84 ? 11.862 -8.312 -2.394 1.00 95.94 84 ARG A CA 1
ATOM 667 C C . ARG A 1 84 ? 11.106 -7.537 -1.313 1.00 95.94 84 ARG A C 1
ATOM 669 O O . ARG A 1 84 ? 11.722 -6.900 -0.465 1.00 95.94 84 ARG A O 1
ATOM 676 N N . TRP A 1 85 ? 9.778 -7.629 -1.361 1.00 97.38 85 TRP A N 1
ATOM 677 C CA . TRP A 1 85 ? 8.849 -6.948 -0.459 1.00 97.38 85 TRP A CA 1
ATOM 678 C C . TRP A 1 85 ? 8.740 -5.424 -0.606 1.00 97.38 85 TRP A C 1
ATOM 680 O O . TRP A 1 85 ? 8.073 -4.794 0.208 1.00 97.38 85 TRP A O 1
ATOM 690 N N . SER A 1 86 ? 9.289 -4.834 -1.673 1.00 97.31 86 SER A N 1
ATOM 691 C CA . SER A 1 86 ? 9.116 -3.407 -1.998 1.00 97.31 86 SER A CA 1
ATOM 692 C C . SER A 1 86 ? 7.652 -2.946 -1.896 1.00 97.31 86 SER A C 1
ATOM 694 O O . SER A 1 86 ? 7.351 -1.980 -1.200 1.00 97.31 86 SER A O 1
ATOM 696 N N . GLY A 1 87 ? 6.728 -3.667 -2.538 1.00 97.88 87 GLY A N 1
ATOM 697 C CA . GLY A 1 87 ? 5.295 -3.366 -2.515 1.00 97.88 87 GLY A CA 1
ATOM 698 C C . GLY A 1 87 ? 4.675 -3.481 -1.120 1.00 97.88 87 GLY A C 1
ATOM 699 O O . GLY A 1 87 ? 3.901 -2.615 -0.724 1.00 97.88 87 GLY A O 1
ATOM 700 N N . TYR A 1 88 ? 5.063 -4.491 -0.338 1.00 98.00 88 TYR A N 1
ATOM 701 C CA . TYR A 1 88 ? 4.582 -4.663 1.037 1.00 98.00 88 TYR A CA 1
ATOM 702 C C . TYR A 1 88 ? 5.062 -3.541 1.964 1.00 98.00 88 TYR A C 1
ATOM 704 O O . TYR A 1 88 ? 4.263 -2.991 2.719 1.00 98.00 88 TYR A O 1
ATOM 712 N N . SER A 1 89 ? 6.343 -3.166 1.908 1.00 97.19 89 SER A N 1
ATOM 713 C CA . SER A 1 89 ? 6.875 -2.057 2.712 1.00 97.19 89 SER A CA 1
ATOM 714 C C . SER A 1 89 ? 6.225 -0.724 2.336 1.00 97.19 89 SER A C 1
ATOM 716 O O . SER A 1 89 ? 5.847 0.054 3.212 1.00 97.19 89 SER A O 1
ATOM 718 N N . LEU A 1 90 ? 6.054 -0.472 1.033 1.00 97.81 90 LEU A N 1
ATOM 719 C CA . LEU A 1 90 ? 5.439 0.754 0.531 1.00 97.81 90 LEU A CA 1
ATOM 720 C C . LEU A 1 90 ? 3.960 0.855 0.930 1.00 97.81 90 LEU A C 1
ATOM 722 O O . LEU A 1 90 ? 3.525 1.893 1.427 1.00 97.81 90 LEU A O 1
ATOM 726 N N . GLY A 1 91 ? 3.199 -0.228 0.750 1.00 98.00 91 GLY A N 1
ATOM 727 C CA . GLY A 1 91 ? 1.786 -0.302 1.120 1.00 98.00 91 GLY A CA 1
ATOM 728 C C . GLY A 1 91 ? 1.567 -0.127 2.622 1.00 98.00 91 GLY A C 1
ATOM 729 O O . GLY A 1 91 ? 0.717 0.667 3.034 1.00 98.00 91 GLY A O 1
ATOM 730 N N . TYR A 1 92 ? 2.380 -0.798 3.443 1.00 97.44 92 TYR A N 1
ATOM 731 C CA . TYR A 1 92 ? 2.368 -0.627 4.894 1.00 97.44 92 TYR A CA 1
ATOM 732 C C . TYR A 1 92 ? 2.595 0.836 5.298 1.00 97.44 92 TYR A C 1
ATOM 734 O O . TYR A 1 92 ? 1.792 1.393 6.049 1.00 97.44 92 TYR A O 1
ATOM 742 N N . GLU A 1 93 ? 3.643 1.484 4.780 1.00 97.56 93 GLU A N 1
ATOM 743 C CA . GLU A 1 93 ? 3.949 2.873 5.133 1.00 97.56 93 GLU A CA 1
ATOM 744 C C . GLU A 1 93 ? 2.842 3.837 4.683 1.00 97.56 93 GLU A C 1
ATOM 746 O O . GLU A 1 93 ? 2.432 4.703 5.459 1.00 97.56 93 GLU A O 1
ATOM 751 N N . LEU A 1 94 ? 2.299 3.657 3.474 1.00 98.50 94 LEU A N 1
ATOM 752 C CA . LEU A 1 94 ? 1.205 4.475 2.942 1.00 98.50 94 LEU A CA 1
ATOM 753 C C . LEU A 1 94 ? -0.021 4.423 3.865 1.00 98.50 94 LEU A C 1
ATOM 755 O O . LEU A 1 94 ? -0.586 5.455 4.241 1.00 98.50 94 LEU A O 1
ATOM 759 N N . VAL A 1 95 ? -0.419 3.213 4.267 1.00 98.12 95 VAL A N 1
ATOM 760 C CA . VAL A 1 95 ? -1.554 3.002 5.171 1.00 98.12 95 VAL A CA 1
ATOM 761 C C . VAL A 1 95 ? -1.250 3.545 6.565 1.00 98.12 95 VAL A C 1
ATOM 763 O O . VAL A 1 95 ? -2.096 4.227 7.146 1.00 98.12 95 VAL A O 1
ATOM 766 N N . ARG A 1 96 ? -0.043 3.318 7.095 1.00 96.69 96 ARG A N 1
ATOM 767 C CA . ARG A 1 96 ? 0.383 3.850 8.396 1.00 96.69 96 ARG A CA 1
ATOM 768 C C . ARG A 1 96 ? 0.306 5.378 8.429 1.00 96.69 96 ARG A C 1
ATOM 770 O O . ARG A 1 96 ? -0.256 5.929 9.376 1.00 96.69 96 ARG A O 1
ATOM 777 N N . ARG A 1 97 ? 0.811 6.065 7.393 1.00 97.88 97 ARG A N 1
ATOM 778 C CA . ARG A 1 97 ? 0.718 7.531 7.247 1.00 97.88 97 ARG A CA 1
ATOM 779 C C . ARG A 1 97 ? -0.737 7.998 7.204 1.00 97.88 97 ARG A C 1
ATOM 781 O O . ARG A 1 97 ? -1.091 8.958 7.888 1.00 97.88 97 ARG A O 1
ATOM 788 N N . HIS A 1 98 ? -1.591 7.304 6.449 1.00 98.38 98 HIS A N 1
ATOM 789 C CA . HIS A 1 98 ? -3.011 7.645 6.355 1.00 98.38 98 HIS A CA 1
ATOM 790 C C . HIS A 1 98 ? -3.706 7.545 7.717 1.00 98.38 98 HIS A C 1
ATOM 792 O O . HIS A 1 98 ? -4.318 8.513 8.169 1.00 98.38 98 HIS A O 1
ATOM 798 N N . LEU A 1 99 ? -3.558 6.408 8.404 1.00 96.94 99 LEU A N 1
ATOM 799 C CA . LEU A 1 99 ? -4.162 6.173 9.718 1.00 96.94 99 LEU A CA 1
ATOM 800 C C . LEU A 1 99 ? -3.631 7.144 10.780 1.00 96.94 99 LEU A C 1
ATOM 802 O O . LEU A 1 99 ? -4.403 7.615 11.610 1.00 96.94 99 LEU A O 1
ATOM 806 N N . ALA A 1 100 ? -2.349 7.519 10.726 1.00 97.12 100 ALA A N 1
ATOM 807 C CA . ALA A 1 100 ? -1.792 8.541 11.612 1.00 97.12 100 ALA A CA 1
ATOM 808 C C . ALA A 1 100 ? -2.442 9.924 11.410 1.00 97.12 100 ALA A C 1
ATOM 810 O O . ALA A 1 100 ? -2.554 10.693 12.363 1.00 97.12 100 ALA A O 1
ATOM 811 N N . ARG A 1 101 ? -2.890 10.240 10.187 1.00 97.00 101 ARG A N 1
ATOM 812 C CA . ARG A 1 101 ? -3.551 11.512 9.863 1.00 97.00 101 ARG A CA 1
ATOM 813 C C . ARG A 1 101 ? -5.034 11.522 10.232 1.00 97.00 101 ARG A C 1
ATOM 815 O O . ARG A 1 101 ? -5.520 12.535 10.725 1.00 97.00 101 ARG A O 1
ATOM 822 N N . VAL A 1 102 ? -5.760 10.439 9.950 1.00 96.81 102 VAL A N 1
ATOM 823 C CA . VAL A 1 102 ? -7.232 10.404 10.086 1.00 96.81 102 VAL A CA 1
ATOM 824 C C . VAL A 1 102 ? -7.720 9.697 11.357 1.00 96.81 102 VAL A C 1
ATOM 826 O O . VAL A 1 102 ? -8.894 9.808 11.711 1.00 96.81 102 VAL A O 1
ATOM 829 N N . GLY A 1 103 ? -6.823 9.005 12.063 1.00 96.00 103 GLY A N 1
ATOM 830 C CA . GLY A 1 103 ? -7.135 8.149 13.204 1.00 96.00 103 GLY A CA 1
ATOM 831 C C . GLY A 1 103 ? -7.771 6.816 12.796 1.00 96.00 103 GLY A C 1
ATOM 832 O O . GLY A 1 103 ? -8.011 6.547 11.625 1.00 96.00 103 GLY A O 1
ATOM 833 N N . GLY A 1 104 ? -8.078 5.967 13.779 1.00 94.31 104 GLY A N 1
ATOM 834 C CA . GLY A 1 104 ? -8.672 4.649 13.535 1.00 94.31 104 GLY A CA 1
ATOM 835 C C . GLY A 1 104 ? -7.646 3.537 13.305 1.00 94.31 104 GLY A C 1
ATOM 836 O O . GLY A 1 104 ? -6.464 3.692 13.592 1.00 94.31 104 GLY A O 1
ATOM 837 N N . ASN A 1 105 ? -8.126 2.384 12.835 1.00 94.44 105 ASN A N 1
ATOM 838 C CA . ASN A 1 105 ? -7.322 1.187 12.589 1.00 94.44 105 ASN A CA 1
ATOM 839 C C . ASN A 1 105 ? -7.736 0.495 11.281 1.00 94.44 105 ASN A C 1
ATOM 841 O O . ASN A 1 105 ? -8.706 0.890 10.625 1.00 94.44 105 ASN A O 1
ATOM 845 N N . ALA A 1 106 ? -7.022 -0.568 10.915 1.00 95.19 106 ALA A N 1
ATOM 846 C CA . ALA A 1 106 ? -7.263 -1.308 9.680 1.00 95.19 106 ALA A CA 1
ATOM 847 C C . ALA A 1 106 ? -8.692 -1.860 9.555 1.00 95.19 106 ALA A C 1
ATOM 849 O O . ALA A 1 106 ? -9.247 -1.887 8.455 1.00 95.19 106 ALA A O 1
ATOM 850 N N . ALA A 1 107 ? -9.307 -2.274 10.667 1.00 94.56 107 ALA A N 1
ATOM 851 C CA . ALA A 1 107 ? -10.685 -2.758 10.678 1.00 94.56 107 ALA A CA 1
ATOM 852 C C . ALA A 1 107 ? -11.688 -1.633 10.377 1.00 94.56 107 ALA A C 1
ATOM 854 O O . ALA A 1 107 ? -12.619 -1.832 9.601 1.00 94.56 107 ALA A O 1
ATOM 855 N N . ARG A 1 108 ? -11.481 -0.430 10.929 1.00 96.44 108 ARG A N 1
ATOM 856 C CA . ARG A 1 108 ? -12.330 0.742 10.658 1.00 96.44 108 ARG A CA 1
ATOM 857 C C . ARG A 1 108 ? -12.226 1.223 9.209 1.00 96.44 108 ARG A C 1
ATOM 859 O O . ARG A 1 108 ? -13.218 1.683 8.651 1.00 96.44 108 ARG A O 1
ATOM 866 N N . HIS A 1 109 ? -11.046 1.106 8.608 1.00 97.38 109 HIS A N 1
ATOM 867 C CA . HIS A 1 109 ? -10.769 1.562 7.241 1.00 97.38 109 HIS A CA 1
ATOM 868 C C . HIS A 1 109 ? -10.860 0.451 6.186 1.00 97.38 109 HIS A C 1
ATOM 870 O O . HIS A 1 109 ? -10.491 0.658 5.031 1.00 97.38 109 HIS A O 1
ATOM 876 N N . VAL A 1 110 ? -11.396 -0.721 6.546 1.00 97.25 110 VAL A N 1
ATOM 877 C CA . VAL A 1 110 ? -11.463 -1.898 5.665 1.00 97.25 110 VAL A CA 1
ATOM 878 C C . VAL A 1 110 ? -12.176 -1.617 4.336 1.00 97.25 110 VAL A C 1
ATOM 880 O O . VAL A 1 110 ? -11.761 -2.136 3.302 1.00 97.25 110 VAL A O 1
ATOM 883 N N . HIS A 1 111 ? -13.184 -0.738 4.336 1.00 97.75 111 HIS A N 1
ATOM 884 C CA . HIS A 1 111 ? -13.936 -0.340 3.141 1.00 97.75 111 HIS A CA 1
ATOM 885 C C . HIS A 1 111 ? -13.548 1.037 2.581 1.00 97.75 111 HIS A C 1
ATOM 887 O O . HIS A 1 111 ? -14.177 1.508 1.637 1.00 97.75 111 HIS A O 1
ATOM 893 N N . THR A 1 112 ? -12.523 1.697 3.129 1.00 97.88 112 THR A N 1
ATOM 894 C CA . THR A 1 112 ? -12.017 2.952 2.562 1.00 97.88 112 THR A CA 1
ATOM 895 C C . THR A 1 112 ? -11.388 2.673 1.192 1.00 97.88 112 THR A C 1
ATOM 897 O O . THR A 1 112 ? -10.562 1.763 1.044 1.00 97.88 112 THR A O 1
ATOM 900 N N . GLY A 1 113 ? -11.803 3.446 0.183 1.00 97.62 113 GLY A N 1
ATOM 901 C CA . GLY A 1 113 ? -11.289 3.348 -1.183 1.00 97.62 113 GLY A CA 1
ATOM 902 C C . GLY A 1 113 ? -9.821 3.763 -1.275 1.00 97.62 113 GLY A C 1
ATOM 903 O O . GLY A 1 113 ? -9.371 4.651 -0.551 1.00 97.62 113 GLY A O 1
ATOM 904 N N . ALA A 1 114 ? -9.069 3.129 -2.176 1.00 97.50 114 ALA A N 1
ATOM 905 C CA . ALA A 1 114 ? -7.617 3.289 -2.252 1.00 97.50 114 ALA A CA 1
ATOM 906 C C . ALA A 1 114 ? -7.173 4.735 -2.560 1.00 97.50 114 ALA A C 1
ATOM 908 O O . ALA A 1 114 ? -6.186 5.208 -2.000 1.00 97.50 114 ALA A O 1
ATOM 909 N N . GLY A 1 115 ? -7.962 5.488 -3.336 1.00 97.25 115 GLY A N 1
ATOM 910 C CA . GLY A 1 115 ? -7.693 6.903 -3.626 1.00 97.25 115 GLY A CA 1
ATOM 911 C C . GLY A 1 115 ? -7.614 7.804 -2.383 1.00 97.25 115 GLY A C 1
ATOM 912 O O . GLY A 1 115 ? -6.884 8.791 -2.384 1.00 97.25 115 GLY A O 1
ATOM 913 N N . SER A 1 116 ? -8.284 7.454 -1.276 1.00 97.19 116 SER A N 1
ATOM 914 C CA . SER A 1 116 ? -8.173 8.216 -0.020 1.00 97.19 116 SER A CA 1
ATOM 915 C C . SER A 1 116 ? -6.787 8.108 0.626 1.00 97.19 116 SER A C 1
ATOM 917 O O . SER A 1 116 ? -6.394 8.997 1.382 1.00 97.19 116 SER A O 1
ATOM 919 N N . PHE A 1 117 ? -6.041 7.042 0.329 1.00 98.06 117 PHE A N 1
ATOM 920 C CA . PHE A 1 117 ? -4.717 6.791 0.896 1.00 98.06 117 PHE A CA 1
ATOM 921 C C . PHE A 1 117 ? -3.618 7.532 0.142 1.00 98.06 117 PHE A C 1
ATOM 923 O O . PHE A 1 117 ? -2.652 7.947 0.768 1.00 98.06 117 PHE A O 1
ATOM 930 N N . GLN A 1 118 ? -3.784 7.777 -1.161 1.00 95.19 118 GLN A N 1
ATOM 931 C CA . GLN A 1 118 ? -2.762 8.405 -2.008 1.00 95.19 118 GLN A CA 1
ATOM 932 C C . GLN A 1 118 ? -2.277 9.761 -1.476 1.00 95.19 118 GLN A C 1
ATOM 934 O O . GLN A 1 118 ? -1.100 10.080 -1.587 1.00 95.19 118 GLN A O 1
ATOM 939 N N . THR A 1 119 ? -3.163 10.548 -0.857 1.00 92.75 119 THR A N 1
ATOM 940 C CA . THR A 1 119 ? -2.817 11.871 -0.301 1.00 92.75 119 THR A CA 1
ATOM 941 C C . THR A 1 119 ? -1.986 11.805 0.982 1.00 92.75 119 THR A C 1
ATOM 943 O O . THR A 1 119 ? -1.561 12.844 1.490 1.00 92.75 119 THR A O 1
ATOM 946 N N . ALA A 1 120 ? -1.817 10.615 1.566 1.00 95.31 120 ALA A N 1
ATOM 947 C CA . ALA A 1 120 ? -1.068 10.413 2.800 1.00 95.31 120 ALA A CA 1
ATOM 948 C C . ALA A 1 120 ? 0.446 10.322 2.586 1.00 95.31 120 ALA A C 1
ATOM 950 O O . ALA A 1 120 ? 1.179 10.390 3.574 1.00 95.31 120 ALA A O 1
ATOM 951 N N . TRP A 1 121 ? 0.887 10.172 1.337 1.00 94.94 121 TRP A N 1
ATOM 952 C CA . TRP A 1 121 ? 2.292 10.280 0.979 1.00 94.94 121 TRP A CA 1
ATOM 953 C C . TRP A 1 121 ? 2.689 11.739 0.785 1.00 94.94 121 TRP A C 1
ATOM 955 O O . TRP A 1 121 ? 3.698 12.131 1.408 1.00 94.94 121 TRP A O 1
#

Radius of gyration: 13.18 Å; chains: 1; bounding box: 34×28×36 Å

Sequence (121 aa):
MAHELHHARRWQGPGYGQTLLEVLVSEGLAQMNELDERGGQLPPYAQADVDLEALWTRALPLLDRSDHRFEAWFYGSEADGLTRWSGYSLGYELVRRHLARVGGNAARHVHTGAGSFQTAW

Foldseek 3Di:
DQLVVLQVLLCVAPHCDQFLLSVLQSLLLSQQSVCVVVVNDGDPLLDDPDDLVVLVVVCVVRRGPNPDDPCCQAQNDPVVPHDHSNSNNNSNVLNVLLCVVPPDGSVVCSNPDSVSSNVSD

Secondary structure (DSSP, 8-state):
-HHHHHHHHHTTTT-S-SSHHHHHHHHHHHHHHHHHHTTTPPPGGG-----HHHHHHHHGGGTT-S---HHHHHT-BGGGTB-TTHHHHHHHHHHHHHHHHH---TTTTTT--THHHHTT-

InterPro domains:
  IPR018728 Domain of unknown function DUF2268 [PF10026] (1-112)

Organism: NCBI:txid662880